Protein AF-A0A1D3L1F9-F1 (afdb_monomer_lite)

pLDDT: mean 77.73, std 13.75, range [36.84, 90.56]

Structure (mmCIF, N/CA/C/O backbone):
data_AF-A0A1D3L1F9-F1
#
_entry.id   AF-A0A1D3L1F9-F1
#
loop_
_atom_site.group_PDB
_atom_site.id
_atom_site.type_symbol
_atom_site.label_atom_id
_atom_site.label_alt_id
_atom_site.label_comp_id
_atom_site.label_asym_id
_atom_site.label_entity_id
_atom_site.label_seq_id
_atom_site.pdbx_PDB_ins_code
_atom_site.Cartn_x
_atom_site.Cartn_y
_atom_site.Cartn_z
_atom_site.occupancy
_atom_site.B_iso_or_equiv
_atom_site.auth_seq_id
_atom_site.auth_comp_id
_atom_site.auth_asym_id
_atom_site.auth_atom_id
_atom_site.pdbx_PDB_model_num
ATOM 1 N N . MET A 1 1 ? 8.478 -7.735 -31.697 1.00 39.38 1 MET A N 1
ATOM 2 C CA . MET A 1 1 ? 7.953 -8.430 -30.497 1.00 39.38 1 MET A CA 1
ATOM 3 C C . MET A 1 1 ? 7.545 -7.383 -29.460 1.00 39.38 1 MET A C 1
ATOM 5 O O . MET A 1 1 ? 8.255 -7.177 -28.490 1.00 39.38 1 MET A O 1
ATOM 9 N N . GLU A 1 2 ? 6.433 -6.680 -29.687 1.00 43.22 2 GLU A N 1
ATOM 10 C CA . GLU A 1 2 ? 6.048 -5.478 -28.914 1.00 43.22 2 GLU A CA 1
ATOM 11 C C . GLU A 1 2 ? 4.782 -5.688 -28.050 1.00 43.22 2 GLU A C 1
ATOM 13 O O . GLU A 1 2 ? 4.374 -4.810 -27.300 1.00 43.22 2 GLU A O 1
ATOM 18 N N . ASN A 1 3 ? 4.158 -6.872 -28.113 1.00 42.38 3 ASN A N 1
ATOM 19 C CA . ASN A 1 3 ? 2.798 -7.066 -27.593 1.00 42.38 3 ASN A CA 1
ATOM 20 C C . ASN A 1 3 ? 2.713 -7.555 -26.134 1.00 42.38 3 ASN A C 1
ATOM 22 O O . ASN A 1 3 ? 1.693 -7.361 -25.483 1.00 42.38 3 ASN A O 1
ATOM 26 N N . ILE A 1 4 ? 3.783 -8.141 -25.586 1.00 48.81 4 ILE A N 1
ATOM 27 C CA . ILE A 1 4 ? 3.717 -8.830 -24.283 1.00 48.81 4 ILE A CA 1
ATOM 28 C C . ILE A 1 4 ? 3.585 -7.833 -23.116 1.00 48.81 4 ILE A C 1
ATOM 30 O O . ILE A 1 4 ? 2.861 -8.097 -22.165 1.00 48.81 4 ILE A O 1
ATOM 34 N N . ASN A 1 5 ? 4.206 -6.649 -23.192 1.00 54.84 5 ASN A N 1
ATOM 35 C CA . ASN A 1 5 ? 4.102 -5.652 -22.112 1.00 54.84 5 ASN A CA 1
ATOM 36 C C . ASN A 1 5 ? 2.737 -4.949 -22.058 1.00 54.84 5 ASN A C 1
ATOM 38 O O . ASN A 1 5 ? 2.328 -4.480 -20.997 1.00 54.84 5 ASN A O 1
ATOM 42 N N . LYS A 1 6 ? 2.034 -4.854 -23.191 1.00 53.44 6 LYS A N 1
ATOM 43 C CA . LYS A 1 6 ? 0.785 -4.088 -23.286 1.00 53.44 6 LYS A CA 1
ATOM 44 C C . LYS A 1 6 ? -0.398 -4.856 -22.697 1.00 53.44 6 LYS A C 1
ATOM 46 O O . LYS A 1 6 ? -1.237 -4.260 -22.032 1.00 53.44 6 LYS A O 1
ATOM 51 N N . GLU A 1 7 ? -0.429 -6.175 -22.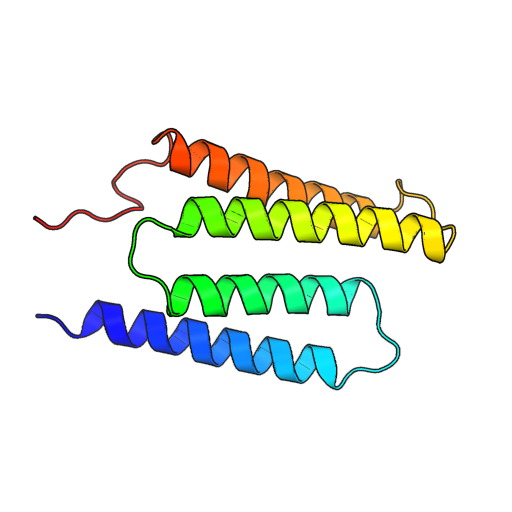879 1.00 58.06 7 GLU A N 1
ATOM 52 C CA . GLU A 1 7 ? -1.468 -7.041 -22.306 1.00 58.06 7 GLU A CA 1
ATOM 53 C C . GLU A 1 7 ? -1.404 -7.093 -20.774 1.00 58.06 7 GLU A C 1
ATOM 55 O O . GLU A 1 7 ? -2.438 -7.003 -20.115 1.00 58.06 7 GLU A O 1
ATOM 60 N N . TRP A 1 8 ? -0.199 -7.145 -20.195 1.00 60.47 8 TRP A N 1
ATOM 61 C CA . TRP A 1 8 ? -0.022 -7.109 -18.739 1.00 60.47 8 TRP A CA 1
ATOM 62 C C . TRP A 1 8 ? -0.445 -5.765 -18.131 1.00 60.47 8 TRP A C 1
ATOM 64 O O . TRP A 1 8 ? -1.135 -5.744 -17.114 1.00 60.47 8 TRP A O 1
ATOM 74 N N . SER A 1 9 ? -0.105 -4.650 -18.784 1.00 69.56 9 SER A N 1
ATOM 75 C CA . SER A 1 9 ? -0.548 -3.304 -18.387 1.00 69.56 9 SER A CA 1
ATOM 76 C C . SER A 1 9 ? -2.078 -3.175 -18.424 1.00 69.56 9 SER A C 1
ATOM 78 O O . SER A 1 9 ? -2.678 -2.721 -17.449 1.00 69.56 9 SER A O 1
ATOM 80 N N . LEU A 1 10 ? -2.734 -3.665 -19.483 1.00 76.12 10 LEU A N 1
ATOM 81 C CA . LEU A 1 10 ? -4.198 -3.667 -19.590 1.00 76.12 10 LEU A CA 1
ATOM 82 C C . LEU A 1 10 ? -4.861 -4.545 -18.521 1.00 76.12 10 LEU A C 1
ATOM 84 O O . LEU A 1 10 ? -5.856 -4.133 -17.925 1.00 76.12 10 LEU A O 1
ATOM 88 N N . GLY A 1 11 ? -4.293 -5.720 -18.233 1.00 79.19 11 GLY A N 1
ATOM 89 C CA . GLY A 1 11 ? -4.774 -6.606 -17.172 1.00 79.19 11 GLY A CA 1
ATOM 90 C C . GLY A 1 11 ? -4.771 -5.932 -15.797 1.00 79.19 11 GLY A C 1
ATOM 91 O O . GLY A 1 11 ? -5.773 -5.989 -15.084 1.00 79.19 11 GLY A O 1
ATOM 92 N N . LEU A 1 12 ? -3.691 -5.222 -15.451 1.00 79.88 12 LEU A N 1
ATOM 93 C CA . LEU A 1 12 ? -3.587 -4.480 -14.187 1.00 79.88 12 LEU A CA 1
ATOM 94 C C . LEU A 1 12 ? -4.631 -3.362 -14.080 1.00 79.88 12 LEU A C 1
ATOM 96 O O . LEU A 1 12 ? -5.242 -3.195 -13.024 1.00 79.88 12 LEU A O 1
ATOM 100 N N . VAL A 1 13 ? -4.891 -2.636 -15.173 1.00 82.75 13 VAL A N 1
ATOM 101 C CA . VAL A 1 13 ? -5.918 -1.582 -15.196 1.00 82.75 13 VAL A CA 1
ATOM 102 C C . VAL A 1 13 ? -7.319 -2.164 -15.006 1.00 82.75 13 VAL A C 1
ATOM 104 O O . VAL A 1 13 ? -8.095 -1.633 -14.213 1.00 82.75 13 VAL A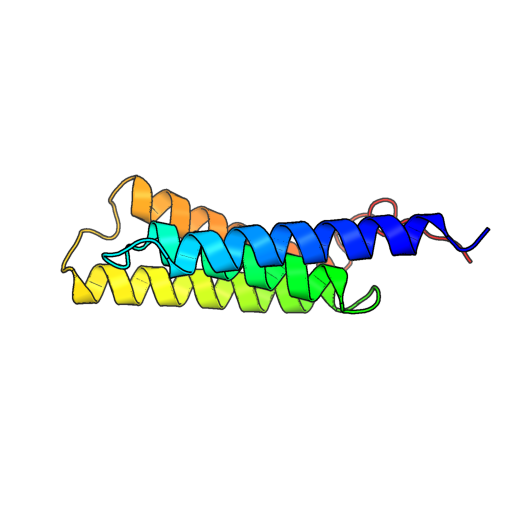 O 1
ATOM 107 N N . ILE A 1 14 ? -7.645 -3.268 -15.686 1.00 85.75 14 ILE A N 1
ATOM 108 C CA . ILE A 1 14 ? -8.959 -3.924 -15.571 1.00 85.75 14 ILE A CA 1
ATOM 109 C C . ILE A 1 14 ? -9.184 -4.428 -14.142 1.00 85.75 14 ILE A C 1
ATOM 111 O O . ILE A 1 14 ? -10.240 -4.181 -13.558 1.00 85.75 14 ILE A O 1
ATOM 115 N N . ILE A 1 15 ? -8.181 -5.089 -13.557 1.00 86.06 15 ILE A N 1
ATOM 116 C CA . ILE A 1 15 ? -8.241 -5.571 -12.172 1.00 86.06 15 ILE A CA 1
ATOM 117 C C . ILE A 1 15 ? -8.407 -4.394 -11.206 1.00 86.06 15 ILE A C 1
ATOM 119 O O . ILE A 1 15 ? -9.278 -4.429 -10.338 1.00 86.06 15 ILE A O 1
ATOM 123 N N . GLY A 1 16 ? -7.622 -3.328 -11.380 1.00 83.44 16 GLY A N 1
ATOM 124 C CA . GLY A 1 16 ? -7.719 -2.131 -10.551 1.00 83.44 16 GLY A CA 1
ATOM 125 C C . GLY A 1 16 ? -9.105 -1.485 -10.619 1.00 83.44 16 GLY A C 1
ATOM 126 O O . GLY A 1 16 ? -9.682 -1.169 -9.581 1.00 83.44 16 GLY A O 1
ATOM 127 N N . LEU A 1 17 ? -9.697 -1.366 -11.811 1.00 86.69 17 LEU A N 1
ATOM 128 C CA . LEU A 1 17 ? -11.056 -0.843 -11.978 1.00 86.69 17 LEU A CA 1
ATOM 129 C C . LEU A 1 17 ? -12.104 -1.721 -11.287 1.00 86.69 17 LEU A C 1
ATOM 131 O O . LEU A 1 17 ? -12.969 -1.191 -10.592 1.00 86.69 17 LEU A O 1
ATOM 135 N N . LEU A 1 18 ? -12.017 -3.048 -11.420 1.00 87.50 18 LEU A N 1
ATOM 136 C CA . LEU A 1 18 ? -12.931 -3.976 -10.745 1.00 87.50 18 LEU A CA 1
ATOM 137 C C . LEU A 1 18 ? -12.874 -3.823 -9.220 1.00 87.50 18 LEU A C 1
ATOM 139 O O . LEU A 1 18 ? -13.918 -3.725 -8.569 1.00 87.50 18 LEU A O 1
ATOM 143 N N . ILE A 1 19 ? -11.665 -3.739 -8.653 1.00 85.12 19 ILE A N 1
ATOM 144 C CA . ILE A 1 19 ? -11.471 -3.516 -7.214 1.00 85.12 19 ILE A CA 1
ATOM 145 C C . ILE A 1 19 ? -12.072 -2.164 -6.811 1.00 85.12 19 ILE A C 1
ATOM 147 O O . ILE A 1 19 ? -12.814 -2.099 -5.831 1.00 85.12 19 ILE A O 1
ATOM 151 N N . LEU A 1 20 ? -11.831 -1.107 -7.590 1.00 86.50 20 LEU A N 1
ATOM 152 C CA . LEU A 1 20 ? -12.342 0.237 -7.314 1.00 86.50 20 LEU A CA 1
ATOM 153 C C . LEU A 1 20 ? -13.876 0.275 -7.287 1.00 86.50 20 LEU A C 1
ATOM 155 O O . LEU A 1 20 ? -14.465 0.787 -6.335 1.00 86.50 20 LEU A O 1
ATOM 159 N N . PHE A 1 21 ? -14.524 -0.324 -8.290 1.00 85.56 21 PHE A N 1
ATOM 160 C CA . PHE A 1 21 ? -15.982 -0.437 -8.341 1.00 85.56 21 PHE A CA 1
ATOM 161 C C . PHE A 1 21 ? -16.529 -1.224 -7.149 1.00 85.56 21 PHE A C 1
ATOM 163 O O . PHE A 1 21 ? -17.475 -0.774 -6.504 1.00 85.56 21 PHE A O 1
ATOM 170 N N . SER A 1 22 ? -15.912 -2.358 -6.804 1.00 82.06 22 SER A N 1
ATOM 171 C CA . SER A 1 22 ? -16.350 -3.165 -5.661 1.00 82.06 22 SER A CA 1
ATOM 172 C C . SER A 1 22 ? -16.243 -2.403 -4.333 1.00 82.06 22 SER A C 1
ATOM 174 O O . SER A 1 22 ? -17.179 -2.417 -3.533 1.00 82.06 22 SER A O 1
ATOM 176 N N . ALA A 1 23 ? -15.154 -1.655 -4.129 1.00 81.62 23 ALA A N 1
ATOM 177 C CA . ALA A 1 23 ? -14.920 -0.887 -2.912 1.00 81.62 23 ALA A CA 1
ATOM 178 C C . ALA A 1 23 ? -15.886 0.304 -2.762 1.00 81.62 23 ALA A C 1
ATOM 180 O O . ALA A 1 23 ? -16.221 0.680 -1.639 1.00 81.62 23 ALA A O 1
ATOM 181 N N . LEU A 1 24 ? -16.351 0.885 -3.876 1.00 80.06 24 LEU A N 1
ATOM 182 C CA . LEU A 1 24 ? -17.310 1.999 -3.899 1.00 80.06 24 LEU A CA 1
ATOM 183 C C . LEU A 1 24 ? -18.756 1.571 -3.616 1.00 80.06 24 LEU A C 1
ATOM 185 O O . LEU A 1 24 ? -19.530 2.353 -3.062 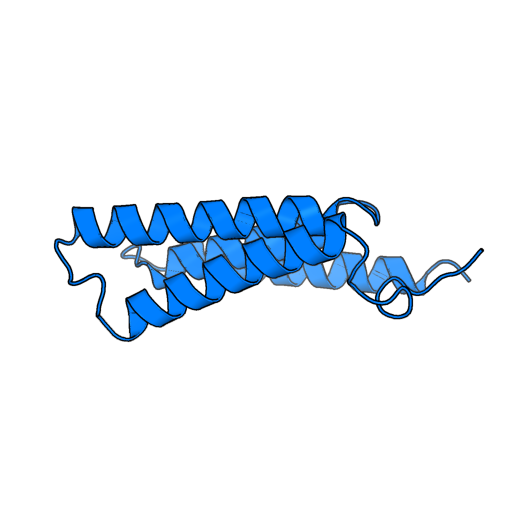1.00 80.06 24 LEU A O 1
ATOM 189 N N . ILE A 1 25 ? -19.132 0.349 -4.002 1.00 82.50 25 ILE A N 1
ATOM 190 C CA . ILE A 1 25 ? -20.500 -0.162 -3.829 1.00 82.50 25 ILE A CA 1
ATOM 191 C C . ILE A 1 25 ? -20.767 -0.542 -2.364 1.00 82.50 25 ILE A C 1
ATOM 193 O O . ILE A 1 25 ? -21.891 -0.392 -1.878 1.00 82.50 25 ILE A O 1
ATOM 197 N N . ILE A 1 26 ? -19.745 -1.001 -1.635 1.00 77.06 26 ILE A N 1
ATOM 198 C CA . ILE A 1 26 ? -19.893 -1.456 -0.248 1.00 77.06 26 ILE A CA 1
ATOM 199 C C . ILE A 1 26 ? -20.098 -0.257 0.689 1.00 77.06 26 ILE A C 1
ATOM 201 O O . ILE A 1 26 ? -19.194 0.552 0.915 1.00 77.06 26 ILE A O 1
ATOM 205 N N . LYS A 1 27 ? -21.288 -0.186 1.295 1.00 77.56 27 LYS A N 1
ATOM 206 C CA . LYS A 1 27 ? -21.626 0.732 2.393 1.00 77.56 27 LYS A CA 1
ATOM 207 C C . LYS A 1 27 ? -21.901 -0.068 3.677 1.00 77.56 27 LYS A C 1
ATOM 209 O O . LYS A 1 27 ? -22.549 -1.108 3.586 1.00 77.56 27 LYS A O 1
ATOM 214 N N . PRO A 1 28 ? -21.485 0.409 4.867 1.00 79.00 28 PRO A N 1
ATOM 215 C CA . PRO A 1 28 ? -20.805 1.681 5.136 1.00 79.00 28 PRO A CA 1
ATOM 216 C C . PRO A 1 28 ? -19.332 1.691 4.698 1.00 79.00 28 PRO A C 1
ATOM 218 O O . PRO A 1 28 ? -18.698 0.643 4.597 1.00 79.00 28 PRO A O 1
ATOM 221 N N . LEU A 1 29 ? -18.784 2.890 4.462 1.00 80.06 29 LEU A N 1
ATOM 222 C CA . LEU A 1 29 ? -17.359 3.064 4.172 1.00 80.06 29 LEU A CA 1
ATOM 223 C C . LEU A 1 29 ? -16.551 2.609 5.394 1.00 80.06 29 LEU A C 1
ATOM 225 O O . LEU A 1 29 ? -16.748 3.129 6.492 1.00 80.06 29 LEU A O 1
ATOM 229 N N . THR A 1 30 ? -15.659 1.643 5.204 1.00 86.25 30 THR A N 1
ATOM 230 C CA . THR A 1 30 ? -14.739 1.157 6.239 1.00 86.25 30 THR A CA 1
ATOM 231 C C . THR A 1 30 ? -13.297 1.446 5.843 1.00 86.25 30 THR A C 1
ATOM 233 O O . THR A 1 30 ? -13.000 1.669 4.669 1.00 86.25 30 THR A O 1
ATOM 236 N N . LEU A 1 31 ? -12.379 1.384 6.810 1.00 82.50 31 LEU A N 1
ATOM 237 C CA . LEU A 1 31 ? -10.948 1.486 6.531 1.00 82.50 31 LEU A CA 1
ATOM 238 C C . LEU A 1 31 ? -10.469 0.419 5.526 1.00 82.50 31 LEU A C 1
ATOM 240 O O . LEU A 1 31 ? -9.627 0.706 4.683 1.00 82.50 31 LEU A O 1
ATOM 244 N N . MET A 1 32 ? -11.061 -0.779 5.555 1.00 85.31 32 MET A N 1
ATOM 245 C CA . MET A 1 32 ? -10.777 -1.830 4.576 1.00 85.31 32 MET A CA 1
ATOM 246 C C . MET A 1 32 ? -11.124 -1.379 3.148 1.00 85.31 32 MET A C 1
ATOM 248 O O . MET A 1 32 ? -10.345 -1.598 2.225 1.00 85.31 32 MET A O 1
ATOM 252 N N . ASN A 1 33 ? -12.253 -0.690 2.961 1.00 84.44 33 ASN A N 1
ATOM 253 C CA . ASN A 1 33 ? -12.641 -0.174 1.645 1.00 84.44 33 ASN A CA 1
ATOM 254 C C . ASN A 1 33 ? -11.669 0.915 1.173 1.00 84.44 33 ASN A C 1
ATOM 256 O O . ASN A 1 33 ? -11.281 0.915 0.009 1.00 84.44 33 ASN A O 1
ATOM 260 N N . ILE A 1 34 ? -11.238 1.806 2.074 1.00 83.75 34 ILE A N 1
ATOM 261 C CA . ILE A 1 34 ? -10.237 2.843 1.768 1.00 83.75 34 ILE A CA 1
ATOM 262 C C . ILE A 1 34 ? -8.913 2.194 1.347 1.00 83.75 34 ILE A C 1
ATOM 264 O O . ILE A 1 34 ? -8.315 2.591 0.349 1.00 83.75 34 ILE A O 1
ATOM 268 N N . PHE A 1 35 ? -8.495 1.144 2.056 1.00 86.94 35 PHE A N 1
ATOM 269 C CA . PHE A 1 35 ? -7.307 0.374 1.712 1.00 86.94 35 PHE A CA 1
ATOM 270 C C . PHE A 1 35 ? -7.396 -0.221 0.299 1.00 86.94 35 PHE A C 1
ATOM 272 O O . PHE A 1 35 ? -6.485 -0.035 -0.509 1.00 86.94 35 PHE A O 1
ATOM 279 N N . PHE A 1 36 ? -8.519 -0.863 -0.040 1.00 86.19 36 PHE A N 1
ATOM 280 C CA . PHE A 1 36 ? -8.737 -1.407 -1.382 1.00 86.19 36 PHE A CA 1
ATOM 281 C C . PHE A 1 36 ? -8.796 -0.330 -2.469 1.00 86.19 36 PHE A C 1
ATOM 283 O O . PHE A 1 36 ? -8.289 -0.560 -3.565 1.00 86.19 36 PHE A O 1
ATOM 290 N N . MET A 1 37 ? -9.342 0.854 -2.179 1.00 85.81 37 MET A N 1
ATOM 291 C CA . MET A 1 37 ? -9.318 1.980 -3.119 1.00 85.81 37 MET A CA 1
ATOM 292 C C . MET A 1 37 ? -7.888 2.453 -3.399 1.00 85.81 37 MET A C 1
ATOM 294 O O . MET A 1 37 ? -7.530 2.639 -4.559 1.00 85.81 37 MET A O 1
ATOM 298 N N . CYS A 1 38 ? -7.044 2.592 -2.373 1.00 85.12 38 CYS A N 1
ATOM 299 C CA . CYS A 1 38 ? -5.635 2.950 -2.560 1.00 85.12 38 CYS A CA 1
ATOM 300 C C . CYS A 1 38 ? -4.878 1.904 -3.394 1.00 85.12 38 CYS A C 1
ATOM 302 O O . CYS A 1 38 ? -4.125 2.269 -4.296 1.00 85.12 38 CYS A O 1
ATOM 304 N N . PHE A 1 39 ? -5.123 0.612 -3.153 1.00 85.12 39 PHE A N 1
ATOM 305 C CA . PHE A 1 39 ? -4.556 -0.472 -3.962 1.00 85.12 39 PHE A CA 1
ATOM 306 C C . PHE A 1 39 ? -5.049 -0.449 -5.411 1.00 85.12 39 PHE A C 1
ATOM 308 O O . PHE A 1 39 ? -4.261 -0.620 -6.338 1.00 85.12 39 PHE A O 1
ATOM 315 N N . ALA A 1 40 ? -6.339 -0.205 -5.626 1.00 84.94 40 ALA A N 1
ATOM 316 C CA . ALA A 1 40 ? -6.903 -0.076 -6.961 1.00 84.94 40 ALA A CA 1
ATOM 317 C C . ALA A 1 40 ? -6.266 1.085 -7.738 1.00 84.94 40 ALA A C 1
ATOM 319 O O . ALA A 1 40 ? -5.859 0.911 -8.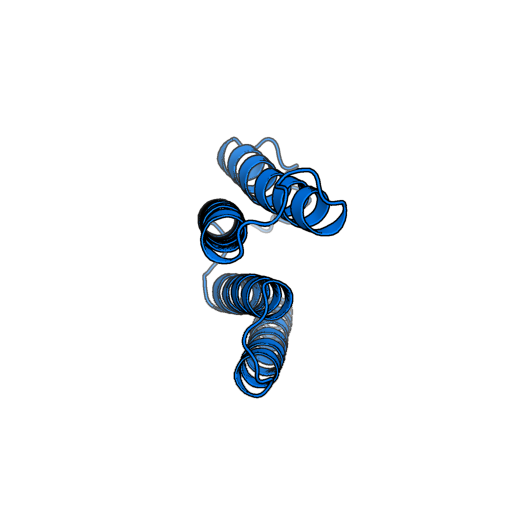885 1.00 84.94 40 ALA A O 1
ATOM 320 N N . ILE A 1 41 ? -6.119 2.248 -7.097 1.00 85.38 41 ILE A N 1
ATOM 321 C CA . ILE A 1 41 ? -5.462 3.422 -7.687 1.00 85.38 41 ILE A CA 1
ATOM 322 C C . ILE A 1 41 ? -3.999 3.113 -8.013 1.00 85.38 41 ILE A C 1
ATOM 324 O O . ILE A 1 41 ? -3.536 3.497 -9.086 1.00 85.38 41 ILE A O 1
ATOM 328 N N . TYR A 1 42 ? -3.289 2.388 -7.143 1.00 84.19 42 TYR A N 1
ATOM 329 C CA . TYR A 1 42 ? -1.925 1.934 -7.414 1.00 84.19 42 TYR A CA 1
ATOM 330 C C . TYR A 1 42 ? -1.862 1.084 -8.689 1.00 84.19 42 TYR A C 1
ATOM 332 O O . TYR A 1 42 ? -1.113 1.418 -9.603 1.00 84.19 42 TYR A O 1
ATOM 340 N N . PHE A 1 43 ? -2.701 0.049 -8.801 1.00 81.38 43 PHE A N 1
ATOM 341 C CA . PHE A 1 43 ? -2.725 -0.833 -9.972 1.00 81.38 43 PHE A CA 1
ATOM 342 C C . PHE A 1 43 ? -3.110 -0.117 -11.267 1.00 81.38 43 PHE A C 1
ATOM 344 O O . PHE A 1 43 ? -2.484 -0.348 -12.300 1.00 81.38 43 PHE A O 1
ATOM 351 N N . ILE A 1 44 ? -4.095 0.783 -11.215 1.00 82.50 44 ILE A N 1
ATOM 352 C CA . ILE A 1 44 ? -4.483 1.603 -12.368 1.00 82.50 44 ILE A CA 1
ATOM 353 C C . ILE A 1 44 ? -3.317 2.508 -12.780 1.00 82.50 44 ILE A C 1
ATOM 355 O O . ILE A 1 44 ? -2.987 2.591 -13.959 1.00 82.50 44 ILE A O 1
ATOM 359 N N . SER A 1 45 ? -2.663 3.157 -11.817 1.00 81.12 45 SER A N 1
ATOM 360 C CA . SER A 1 45 ? -1.564 4.088 -12.089 1.00 81.12 45 SER A CA 1
ATOM 361 C C . SER A 1 45 ? -0.341 3.369 -12.658 1.00 81.12 45 SER A C 1
ATOM 363 O O . SER A 1 45 ? 0.209 3.816 -13.658 1.00 81.12 45 SER A O 1
ATOM 365 N N . VAL A 1 46 ? 0.042 2.222 -12.093 1.00 79.62 46 VAL A N 1
ATOM 366 C CA . VAL A 1 46 ? 1.129 1.377 -12.622 1.00 79.62 46 VAL A CA 1
ATOM 367 C C . VAL A 1 46 ? 0.777 0.818 -14.003 1.00 79.62 46 VAL A C 1
ATOM 369 O O . VAL A 1 46 ? 1.634 0.738 -14.874 1.00 79.62 46 VAL A O 1
ATOM 372 N N . GLY A 1 47 ? -0.489 0.467 -14.236 1.00 73.81 47 GLY A N 1
ATOM 373 C CA . GLY A 1 47 ? -0.944 -0.010 -15.537 1.00 73.81 47 GLY A CA 1
ATOM 374 C C . GLY A 1 47 ? -0.965 1.075 -16.622 1.00 73.81 47 GLY A C 1
ATOM 375 O O . GLY A 1 47 ? -0.723 0.761 -17.784 1.00 73.81 47 GLY A O 1
ATOM 376 N N . ILE A 1 48 ? -1.233 2.340 -16.274 1.00 78.31 48 ILE A N 1
ATOM 377 C CA . ILE A 1 48 ? -1.328 3.459 -17.231 1.00 78.31 48 ILE A CA 1
ATOM 378 C C . ILE A 1 48 ? 0.026 4.135 -17.479 1.00 78.31 48 ILE A C 1
ATOM 380 O O . ILE A 1 48 ? 0.328 4.503 -18.619 1.00 78.31 48 ILE A O 1
ATOM 384 N N . LEU A 1 49 ? 0.827 4.363 -16.433 1.00 75.19 49 LEU A N 1
ATOM 385 C CA . LEU A 1 49 ? 2.084 5.094 -16.566 1.00 75.19 49 LEU A CA 1
ATOM 386 C C . LEU A 1 49 ? 3.187 4.216 -17.172 1.00 75.19 49 LEU A C 1
ATOM 388 O O . LEU A 1 49 ? 3.314 3.031 -16.884 1.00 75.19 49 LEU A O 1
ATOM 392 N N . LYS A 1 50 ? 4.017 4.822 -18.032 1.00 62.06 50 LYS A N 1
ATOM 393 C CA . LYS A 1 50 ? 5.213 4.167 -18.581 1.00 62.06 50 LYS A CA 1
ATOM 394 C C . LYS A 1 50 ? 6.238 3.905 -17.466 1.00 62.06 50 LYS A C 1
ATOM 396 O O . LYS A 1 50 ? 6.325 4.686 -16.515 1.00 62.06 50 LYS A O 1
ATOM 401 N N . LYS A 1 51 ? 7.034 2.836 -17.632 1.00 64.19 51 LYS A N 1
ATOM 402 C CA . LYS A 1 51 ? 8.128 2.432 -16.725 1.00 64.19 51 LYS A CA 1
ATOM 403 C C . LYS A 1 51 ? 8.955 3.644 -16.273 1.00 64.19 51 LYS A C 1
ATOM 405 O O . LYS A 1 51 ? 9.411 4.416 -17.114 1.00 64.19 51 LYS A O 1
ATOM 410 N N . GLY A 1 52 ? 9.161 3.771 -14.960 1.00 64.69 52 GLY A N 1
ATOM 411 C CA . GLY A 1 52 ? 9.989 4.817 -14.337 1.00 64.69 52 GLY A CA 1
ATOM 412 C C . GLY A 1 52 ? 9.270 5.700 -13.309 1.00 64.69 52 GLY A C 1
ATOM 413 O O . GLY A 1 52 ? 9.934 6.371 -12.528 1.00 64.69 52 GLY A O 1
ATOM 414 N N . HIS A 1 53 ? 7.934 5.679 -13.259 1.00 73.81 53 HIS A N 1
ATOM 415 C CA . HIS A 1 53 ? 7.158 6.415 -12.243 1.00 73.81 53 HIS A CA 1
ATOM 416 C C . HIS A 1 53 ? 6.572 5.524 -11.137 1.00 73.81 53 HIS A C 1
ATOM 418 O O . HIS A 1 53 ? 5.967 6.032 -10.194 1.00 73.81 53 HIS A O 1
ATOM 424 N N . GLU A 1 54 ? 6.752 4.206 -11.238 1.00 76.19 54 GLU A N 1
ATOM 425 C CA . GLU A 1 54 ? 6.183 3.203 -10.326 1.00 76.19 54 GLU A CA 1
ATOM 426 C C . GLU A 1 54 ? 6.620 3.437 -8.875 1.00 76.19 54 GLU A C 1
ATOM 428 O O . GLU A 1 54 ? 5.798 3.377 -7.960 1.00 76.19 54 GLU A O 1
ATOM 433 N N . ASP A 1 55 ? 7.883 3.812 -8.682 1.00 81.12 55 ASP A N 1
ATOM 434 C CA . ASP A 1 55 ? 8.462 4.100 -7.372 1.00 81.12 55 ASP A CA 1
ATOM 435 C C . ASP A 1 55 ? 7.819 5.323 -6.713 1.00 81.12 55 ASP A C 1
ATOM 437 O O . ASP A 1 55 ? 7.431 5.296 -5.545 1.00 81.12 55 ASP A O 1
ATOM 441 N N . THR A 1 56 ? 7.646 6.406 -7.476 1.00 81.62 56 THR A N 1
ATOM 442 C CA . THR A 1 56 ? 7.000 7.628 -6.983 1.00 81.62 56 THR A CA 1
ATOM 443 C C . THR A 1 56 ? 5.535 7.368 -6.637 1.00 81.62 56 THR A C 1
ATOM 445 O O . THR A 1 56 ? 5.049 7.831 -5.606 1.00 81.62 56 THR A O 1
ATOM 448 N N . ILE A 1 57 ? 4.837 6.582 -7.460 1.00 84.62 57 ILE A N 1
ATOM 449 C CA . ILE A 1 57 ? 3.443 6.191 -7.221 1.00 84.62 57 ILE A CA 1
ATOM 450 C C . ILE A 1 57 ? 3.340 5.332 -5.956 1.00 84.62 57 ILE A C 1
ATOM 452 O O . ILE A 1 57 ? 2.450 5.569 -5.140 1.00 84.62 57 ILE A O 1
ATOM 456 N N . ALA A 1 58 ? 4.258 4.382 -5.750 1.00 84.81 58 ALA A N 1
ATOM 457 C CA . ALA A 1 58 ? 4.305 3.566 -4.539 1.00 84.81 58 ALA A CA 1
ATOM 458 C C . ALA A 1 58 ? 4.446 4.434 -3.279 1.00 84.81 58 ALA A C 1
ATOM 460 O O . ALA A 1 58 ? 3.692 4.246 -2.324 1.00 84.81 58 ALA A O 1
ATOM 461 N N . ILE A 1 59 ? 5.325 5.443 -3.302 1.00 85.56 59 ILE A N 1
ATOM 462 C CA . ILE A 1 59 ? 5.480 6.388 -2.185 1.00 85.56 59 ILE A CA 1
ATOM 463 C C . ILE A 1 59 ? 4.183 7.168 -1.942 1.00 85.56 59 ILE A C 1
ATOM 465 O O . ILE A 1 59 ? 3.719 7.238 -0.806 1.00 85.56 59 ILE A O 1
ATOM 469 N N . ILE A 1 60 ? 3.573 7.730 -2.991 1.00 88.56 60 ILE A N 1
ATOM 470 C CA . ILE A 1 60 ? 2.338 8.524 -2.874 1.00 88.56 60 ILE A CA 1
ATOM 471 C C . ILE A 1 60 ? 1.200 7.680 -2.290 1.00 88.56 60 ILE A C 1
ATOM 473 O O . ILE A 1 60 ? 0.476 8.138 -1.402 1.00 88.56 60 ILE A O 1
ATOM 477 N N . VAL A 1 61 ? 1.048 6.439 -2.753 1.00 88.75 61 VAL A N 1
ATOM 478 C CA . VAL A 1 61 ? 0.028 5.511 -2.253 1.00 88.75 61 VAL A CA 1
ATOM 479 C C . VAL A 1 61 ? 0.313 5.123 -0.805 1.00 88.75 61 VAL A C 1
ATOM 481 O O . VAL A 1 61 ? -0.602 5.140 0.016 1.00 88.75 61 VAL A O 1
ATOM 484 N N . GLY A 1 62 ? 1.572 4.850 -0.460 1.00 89.00 62 GLY A N 1
ATOM 485 C CA . GLY A 1 62 ? 1.984 4.569 0.913 1.00 89.00 62 GLY A CA 1
ATOM 486 C C . GLY A 1 62 ? 1.682 5.728 1.868 1.00 89.00 62 GLY A C 1
ATOM 487 O O . GLY A 1 62 ? 1.067 5.521 2.912 1.00 89.00 62 GLY A O 1
ATOM 488 N N . ILE A 1 63 ? 2.007 6.967 1.485 1.00 90.50 63 ILE A N 1
ATOM 489 C CA . ILE A 1 63 ? 1.684 8.169 2.276 1.00 90.50 63 ILE A CA 1
ATOM 490 C C . ILE A 1 63 ? 0.166 8.341 2.419 1.00 90.50 63 ILE A C 1
ATOM 492 O O . ILE A 1 63 ? -0.328 8.655 3.506 1.00 90.50 63 ILE A O 1
ATOM 496 N N . SER A 1 64 ? -0.585 8.101 1.343 1.00 90.44 64 SER A N 1
ATOM 497 C CA . SER A 1 64 ? -2.051 8.205 1.329 1.00 90.44 64 SER A CA 1
ATOM 498 C C . SER A 1 64 ? -2.713 7.166 2.245 1.00 90.44 64 SER A C 1
ATOM 500 O O . SER A 1 64 ? -3.659 7.481 2.968 1.00 90.44 64 SER A O 1
ATOM 502 N N . LEU A 1 65 ? -2.192 5.935 2.278 1.00 89.12 65 LEU A N 1
ATOM 503 C CA . LEU A 1 65 ? -2.632 4.884 3.200 1.00 89.12 65 LEU A CA 1
ATOM 504 C C . LEU A 1 65 ? -2.305 5.220 4.656 1.00 89.12 65 LEU A C 1
ATOM 506 O O . LEU A 1 65 ? -3.154 5.051 5.536 1.00 89.12 65 LEU A O 1
ATOM 510 N N . LEU A 1 66 ? -1.097 5.722 4.914 1.00 90.25 66 LEU A N 1
ATOM 511 C CA . LEU A 1 66 ? -0.653 6.093 6.255 1.00 90.25 66 LEU A CA 1
ATOM 512 C C . LEU A 1 66 ? -1.530 7.213 6.831 1.00 90.25 66 LEU A C 1
ATOM 514 O O . LEU A 1 66 ? -2.078 7.080 7.925 1.00 90.25 66 LEU A O 1
ATOM 518 N N . THR A 1 67 ? -1.736 8.280 6.058 1.00 89.75 67 THR A N 1
ATOM 519 C CA . THR A 1 67 ? -2.612 9.399 6.439 1.00 89.75 67 THR A CA 1
ATOM 520 C C . THR A 1 67 ? -4.056 8.952 6.637 1.00 89.75 67 THR A C 1
ATOM 522 O O . THR A 1 67 ? -4.648 9.274 7.665 1.00 89.75 67 THR A O 1
ATOM 525 N N . SER A 1 68 ? -4.606 8.146 5.726 1.00 88.00 68 SER A N 1
ATOM 526 C CA . SER A 1 68 ? -5.970 7.616 5.861 1.00 88.00 68 SER A CA 1
ATOM 527 C C . SER A 1 68 ? -6.151 6.780 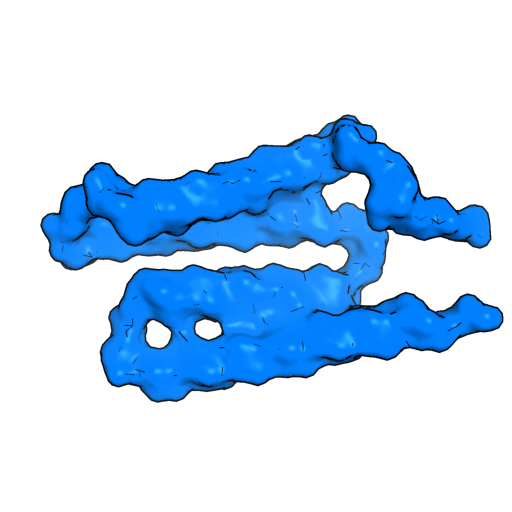7.128 1.00 88.00 68 SER A C 1
ATOM 529 O O . SER A 1 68 ? -7.171 6.896 7.805 1.00 88.00 68 SER A O 1
ATOM 531 N N . THR A 1 69 ? -5.148 5.973 7.484 1.00 87.06 69 THR A N 1
ATOM 532 C CA . THR A 1 69 ? -5.180 5.141 8.693 1.00 87.06 69 THR A CA 1
ATOM 533 C C . THR A 1 69 ? -5.164 5.990 9.958 1.00 87.06 69 THR A C 1
ATOM 535 O O . THR A 1 69 ? -5.979 5.757 10.848 1.00 87.06 69 THR A O 1
ATOM 538 N N . ILE A 1 70 ? -4.311 7.016 10.017 1.00 87.62 70 ILE A N 1
ATOM 539 C CA . ILE A 1 70 ? -4.249 7.953 11.149 1.00 87.62 70 ILE A CA 1
ATOM 540 C C . ILE A 1 70 ? -5.556 8.747 11.283 1.00 87.62 70 ILE A C 1
ATOM 542 O O . ILE A 1 70 ? -6.101 8.878 12.376 1.00 87.62 70 ILE A O 1
ATOM 546 N N . ILE A 1 71 ? -6.097 9.254 10.174 1.00 88.19 71 ILE A N 1
ATOM 547 C CA . ILE A 1 71 ? -7.358 10.006 10.183 1.00 88.19 71 ILE A CA 1
ATOM 548 C C . ILE A 1 71 ? -8.504 9.112 10.664 1.00 88.19 71 ILE A C 1
ATOM 550 O O . ILE A 1 71 ? -9.316 9.524 11.491 1.00 88.19 71 ILE A O 1
ATOM 554 N N . TRP A 1 72 ? -8.569 7.870 10.186 1.00 87.75 72 TRP A N 1
ATOM 555 C CA . TRP A 1 72 ? -9.616 6.939 10.586 1.00 87.75 72 TRP A CA 1
ATOM 556 C C . TRP A 1 72 ? -9.540 6.563 12.065 1.00 87.75 72 TRP A C 1
ATOM 558 O O . TRP A 1 72 ? -10.576 6.528 12.733 1.00 87.75 72 TRP A O 1
ATOM 568 N N . THR A 1 73 ? -8.337 6.305 12.592 1.00 86.12 73 THR A N 1
ATOM 569 C CA . THR A 1 73 ? -8.160 6.002 14.018 1.00 86.12 73 THR A CA 1
ATOM 570 C C . THR A 1 73 ? -8.579 7.175 14.896 1.00 86.12 73 THR A C 1
ATOM 572 O O . THR A 1 73 ? -9.246 6.950 15.905 1.00 86.12 73 THR A O 1
ATOM 575 N N . MET A 1 74 ? -8.297 8.413 14.471 1.00 86.31 74 MET A N 1
ATOM 576 C CA . MET A 1 74 ? -8.763 9.629 15.143 1.00 86.31 74 MET A CA 1
ATOM 577 C C . MET A 1 74 ? -10.290 9.783 15.085 1.00 86.31 74 MET A C 1
ATOM 579 O O . MET A 1 74 ? -10.922 9.963 16.122 1.00 86.31 74 MET A O 1
ATOM 583 N N . ILE A 1 75 ? -10.906 9.668 13.902 1.00 87.62 75 ILE A N 1
ATOM 584 C CA . ILE A 1 75 ? -12.360 9.854 13.722 1.00 87.62 75 ILE A CA 1
ATOM 585 C C . ILE A 1 75 ? -13.161 8.816 14.508 1.00 87.62 75 ILE A C 1
ATOM 587 O O . ILE A 1 75 ? -14.179 9.133 15.121 1.00 87.62 75 ILE A O 1
ATOM 591 N N . LYS A 1 76 ? -12.735 7.553 14.456 1.00 84.56 76 LYS A N 1
ATOM 592 C CA . LYS A 1 76 ? -13.430 6.451 15.127 1.00 84.56 76 LYS A CA 1
ATOM 593 C C . LYS A 1 76 ? -12.974 6.251 16.573 1.00 84.56 76 LYS A C 1
ATOM 595 O O . LYS A 1 76 ? -13.490 5.349 17.227 1.00 84.56 76 LYS A O 1
ATOM 600 N N . ASN A 1 77 ? -12.043 7.079 17.055 1.00 82.94 77 ASN A N 1
ATOM 601 C CA . ASN A 1 77 ? -11.428 7.003 18.380 1.00 82.94 77 ASN A CA 1
ATOM 602 C C . ASN A 1 77 ? -10.983 5.573 18.746 1.00 82.94 77 ASN A C 1
ATOM 604 O O . ASN A 1 77 ? -11.207 5.082 19.852 1.00 82.94 77 ASN A O 1
ATOM 608 N N . VAL A 1 78 ? -10.413 4.867 17.765 1.00 80.88 78 VAL A N 1
ATOM 609 C CA . VAL A 1 78 ? -9.948 3.481 17.911 1.00 80.88 78 VAL A CA 1
ATOM 610 C C . VAL A 1 78 ? -8.457 3.481 18.179 1.00 80.88 78 VAL A C 1
ATOM 612 O O . VAL A 1 78 ? -7.712 4.259 17.584 1.00 80.88 78 VAL A O 1
ATOM 615 N N . SER A 1 79 ? -8.006 2.550 19.020 1.00 80.06 79 SER A N 1
ATOM 616 C CA . SER A 1 79 ? -6.581 2.392 19.301 1.00 80.06 79 SER A CA 1
ATOM 617 C C . SER A 1 79 ? -5.782 2.196 18.012 1.00 80.06 79 SER A C 1
ATOM 619 O O . SER A 1 79 ? -6.067 1.314 17.193 1.00 80.06 79 SER A O 1
ATOM 621 N N . ILE A 1 80 ? -4.737 3.004 17.861 1.00 73.88 80 ILE A N 1
ATOM 622 C CA . ILE A 1 80 ? -3.738 2.862 16.798 1.00 73.88 80 ILE A CA 1
ATOM 623 C C . ILE A 1 80 ? -3.023 1.506 16.913 1.00 73.88 80 ILE A C 1
ATOM 625 O O . ILE A 1 80 ? -2.661 0.917 15.901 1.00 73.88 80 ILE A O 1
ATOM 629 N N . ILE A 1 81 ? -2.915 0.960 18.129 1.00 80.69 81 ILE A N 1
ATOM 630 C CA . ILE A 1 81 ? -2.244 -0.312 18.446 1.00 80.69 81 ILE A CA 1
ATOM 631 C C . ILE A 1 81 ? -3.223 -1.498 18.336 1.00 80.69 81 ILE A C 1
ATOM 633 O O . ILE A 1 81 ? -3.091 -2.512 19.015 1.00 80.69 81 ILE A O 1
ATOM 637 N N . SER A 1 82 ? -4.261 -1.384 17.508 1.00 83.56 82 SER A N 1
ATOM 638 C CA . SER A 1 82 ? -5.070 -2.552 17.164 1.00 83.56 82 SER A CA 1
ATOM 639 C C . SER A 1 82 ? -4.379 -3.338 16.051 1.00 83.56 82 SER A C 1
ATOM 641 O O . SER A 1 82 ? -3.800 -2.753 15.137 1.00 83.56 82 SER A O 1
ATOM 643 N N . TYR A 1 83 ? -4.458 -4.669 16.108 1.00 81.69 83 TYR A N 1
ATOM 644 C CA . TYR A 1 83 ? -3.906 -5.556 15.079 1.00 81.69 83 TYR A CA 1
ATOM 645 C C . TYR A 1 83 ? -4.214 -5.114 13.631 1.00 81.69 83 TYR A C 1
ATOM 647 O O . TYR A 1 83 ? -3.269 -5.004 12.847 1.00 81.69 83 TYR A O 1
ATOM 655 N N . PRO A 1 84 ? -5.470 -4.781 13.253 1.00 84.38 84 PRO A N 1
ATOM 656 C CA . PRO A 1 84 ? -5.750 -4.314 11.897 1.00 84.38 84 PRO A CA 1
ATOM 657 C C . PRO A 1 84 ? -5.030 -2.999 11.577 1.00 84.38 84 PRO A C 1
ATOM 659 O O . PRO A 1 84 ? -4.391 -2.900 10.537 1.00 84.38 84 PRO A O 1
ATOM 662 N N . ASN A 1 85 ? -5.054 -2.010 12.474 1.00 84.50 85 ASN A N 1
ATOM 663 C CA . ASN A 1 85 ? -4.398 -0.718 12.242 1.00 84.50 85 ASN A CA 1
ATOM 664 C C . ASN A 1 85 ? -2.878 -0.860 12.099 1.00 84.50 85 ASN A C 1
ATOM 666 O O . ASN A 1 85 ? -2.282 -0.212 11.243 1.00 84.50 85 ASN A O 1
ATOM 670 N N . ILE A 1 86 ? -2.263 -1.756 12.875 1.00 88.44 86 ILE A N 1
ATOM 671 C CA . ILE A 1 86 ? -0.840 -2.084 12.755 1.00 88.44 86 ILE A CA 1
ATOM 672 C C . ILE A 1 86 ? -0.537 -2.688 11.380 1.00 88.44 86 ILE A C 1
ATOM 674 O O . ILE A 1 86 ? 0.437 -2.283 10.753 1.00 88.44 86 ILE A O 1
ATOM 678 N N . LEU A 1 87 ? -1.372 -3.601 10.869 1.00 88.38 87 LEU A N 1
ATOM 679 C CA . LEU A 1 87 ? -1.199 -4.149 9.518 1.00 88.38 87 LEU A CA 1
ATOM 680 C C . LEU A 1 87 ? -1.268 -3.057 8.440 1.00 88.38 87 LEU A C 1
ATOM 682 O O . LEU A 1 87 ? -0.436 -3.037 7.530 1.00 88.38 87 LEU A O 1
ATOM 686 N N . TYR A 1 88 ? -2.212 -2.121 8.550 1.00 87.69 88 TYR A N 1
ATOM 687 C CA .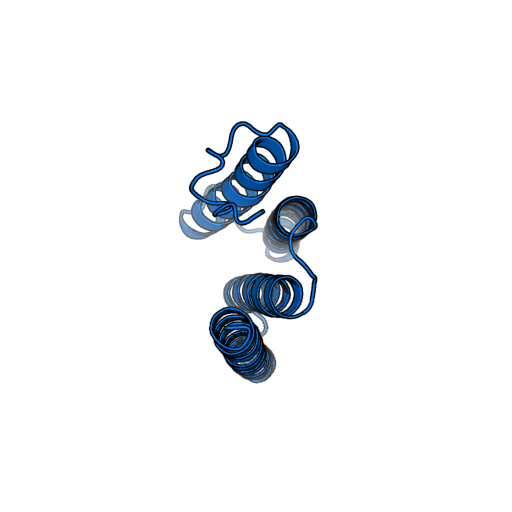 TYR A 1 88 ? -2.329 -1.002 7.607 1.00 87.69 88 TYR A CA 1
ATOM 688 C C . TYR A 1 88 ? -1.140 -0.035 7.692 1.00 87.69 88 TYR A C 1
ATOM 690 O O . TYR A 1 88 ? -0.637 0.430 6.670 1.00 87.69 88 TYR A O 1
ATOM 698 N N . LEU A 1 89 ? -0.616 0.206 8.894 1.00 88.44 89 LEU A N 1
ATOM 699 C CA . LEU A 1 89 ? 0.600 0.995 9.083 1.00 88.44 89 LEU A CA 1
ATOM 700 C C . LEU A 1 89 ? 1.825 0.295 8.488 1.00 88.44 89 LEU A C 1
ATOM 702 O O . LEU A 1 89 ? 2.558 0.913 7.719 1.00 88.44 89 LEU A O 1
ATOM 706 N N . ILE A 1 90 ? 2.024 -0.995 8.768 1.00 90.56 90 ILE A N 1
ATOM 707 C CA . ILE A 1 90 ? 3.146 -1.771 8.219 1.00 90.56 90 ILE A CA 1
ATOM 708 C C . ILE A 1 90 ? 3.093 -1.781 6.692 1.00 90.56 90 ILE A C 1
ATOM 710 O O . ILE A 1 90 ? 4.096 -1.497 6.044 1.00 90.56 90 ILE A O 1
ATOM 714 N N . THR A 1 91 ? 1.929 -2.059 6.104 1.00 87.56 91 THR A N 1
ATOM 715 C CA . THR A 1 91 ? 1.773 -2.048 4.642 1.00 87.56 91 THR A CA 1
ATOM 716 C C . THR A 1 91 ? 2.062 -0.670 4.055 1.00 87.56 91 THR A C 1
ATOM 718 O O . THR A 1 91 ? 2.823 -0.578 3.096 1.00 87.56 91 THR A O 1
ATOM 721 N N . SER A 1 92 ? 1.558 0.410 4.659 1.00 89.06 92 SER A N 1
ATOM 722 C CA . SER A 1 92 ? 1.864 1.774 4.206 1.00 89.06 92 SER A CA 1
ATOM 723 C C . SER A 1 92 ? 3.368 2.090 4.237 1.00 89.06 92 SER A C 1
ATOM 725 O O . SER A 1 92 ? 3.903 2.655 3.283 1.00 89.06 92 SER A O 1
ATOM 727 N N . LEU A 1 93 ? 4.077 1.641 5.279 1.00 89.75 93 LEU A N 1
ATOM 728 C CA . LEU A 1 93 ? 5.525 1.801 5.407 1.00 89.75 93 LEU A CA 1
ATOM 729 C C . LEU A 1 93 ? 6.285 0.968 4.375 1.00 89.75 93 LEU A C 1
ATOM 731 O O . LEU A 1 93 ? 7.264 1.455 3.820 1.00 89.75 93 LEU A O 1
ATOM 735 N N . LEU A 1 94 ? 5.827 -0.248 4.069 1.00 88.94 94 LEU A N 1
ATOM 736 C CA . LEU A 1 94 ? 6.422 -1.075 3.017 1.00 88.94 94 LEU A CA 1
ATOM 737 C C . LEU A 1 94 ? 6.320 -0.410 1.641 1.00 88.94 94 LEU A C 1
ATOM 739 O O . LEU A 1 94 ? 7.286 -0.456 0.888 1.00 88.94 94 LEU A O 1
ATOM 743 N N . PHE A 1 95 ? 5.204 0.254 1.326 1.00 87.00 95 PHE A N 1
ATOM 744 C CA . PHE A 1 95 ? 5.064 1.022 0.082 1.00 87.00 95 PHE A CA 1
ATOM 745 C C . PHE A 1 95 ? 6.029 2.210 0.018 1.00 87.00 95 PHE A C 1
ATOM 747 O O . PHE A 1 95 ? 6.675 2.427 -1.006 1.00 87.00 95 PHE A O 1
ATOM 754 N N . ILE A 1 96 ? 6.163 2.954 1.120 1.00 88.25 96 ILE A N 1
ATOM 755 C CA . ILE A 1 96 ? 7.081 4.096 1.206 1.00 88.25 96 ILE A CA 1
ATOM 756 C C . ILE A 1 96 ? 8.531 3.622 1.075 1.00 88.25 96 ILE A C 1
ATOM 758 O O . ILE A 1 96 ? 9.271 4.134 0.242 1.00 88.25 96 ILE A O 1
ATOM 762 N N . ILE A 1 97 ? 8.933 2.623 1.862 1.00 87.56 97 ILE A N 1
ATOM 763 C CA . ILE A 1 97 ? 10.295 2.080 1.847 1.00 87.56 97 ILE A CA 1
ATOM 764 C C . ILE A 1 97 ? 10.595 1.445 0.491 1.00 87.56 97 ILE A C 1
ATOM 766 O O . ILE A 1 97 ? 11.644 1.719 -0.080 1.00 87.56 97 ILE A O 1
ATOM 770 N N . GLY A 1 98 ? 9.673 0.650 -0.053 1.00 83.81 98 GLY A N 1
ATOM 771 C CA . GLY A 1 98 ? 9.813 0.027 -1.366 1.00 83.81 98 GLY A CA 1
ATOM 772 C C . GLY A 1 98 ? 10.006 1.060 -2.472 1.00 83.81 98 GLY A C 1
ATOM 773 O O . GLY A 1 98 ? 10.954 0.949 -3.241 1.00 83.81 98 GLY A O 1
ATOM 774 N N . GLY A 1 99 ? 9.182 2.111 -2.504 1.00 83.75 99 GLY A N 1
ATOM 775 C CA . GLY A 1 99 ? 9.337 3.178 -3.490 1.00 83.75 99 GLY A CA 1
ATOM 776 C C . GLY A 1 99 ? 10.600 4.025 -3.284 1.00 83.75 99 GLY A C 1
ATOM 777 O O . GLY A 1 99 ? 11.244 4.402 -4.257 1.00 83.75 99 GLY A O 1
ATOM 778 N N . ILE A 1 100 ? 11.033 4.277 -2.042 1.00 84.62 100 ILE A N 1
ATOM 779 C CA . ILE A 1 100 ? 12.313 4.958 -1.768 1.00 84.62 100 ILE A CA 1
ATOM 780 C C . ILE A 1 100 ? 13.497 4.099 -2.231 1.00 84.62 100 ILE A C 1
ATOM 782 O O . ILE A 1 100 ? 14.419 4.610 -2.863 1.00 84.62 100 ILE A O 1
ATOM 786 N N . LEU A 1 101 ? 13.478 2.796 -1.942 1.00 83.94 101 LEU A N 1
ATOM 787 C CA . LEU A 1 101 ? 14.504 1.854 -2.396 1.00 83.94 101 LEU A CA 1
ATOM 788 C C . LEU A 1 101 ? 14.528 1.740 -3.924 1.00 83.94 101 LEU A C 1
ATOM 790 O O . LEU A 1 101 ? 15.610 1.611 -4.499 1.00 83.94 101 LEU A O 1
ATOM 794 N N . GLY A 1 102 ? 13.364 1.825 -4.571 1.00 78.00 102 GLY A N 1
ATOM 795 C CA . GLY A 1 102 ? 13.240 1.906 -6.024 1.00 78.00 102 GLY A CA 1
ATOM 796 C C . GLY A 1 102 ? 13.874 3.167 -6.597 1.00 78.00 102 GLY A C 1
ATOM 797 O O . GLY A 1 102 ? 14.776 3.062 -7.426 1.00 78.00 102 GLY A O 1
ATOM 798 N N . LEU A 1 103 ? 13.527 4.340 -6.051 1.00 78.38 103 LEU A N 1
ATOM 799 C CA . LEU A 1 103 ? 14.122 5.624 -6.444 1.00 78.38 103 LEU A CA 1
ATOM 800 C C . LEU A 1 103 ? 15.642 5.662 -6.260 1.00 78.38 103 LEU A C 1
ATOM 802 O O . LEU A 1 103 ? 16.354 6.240 -7.077 1.00 78.38 103 LEU A O 1
ATOM 806 N N . LEU A 1 104 ? 16.146 5.063 -5.182 1.00 79.50 104 LEU A N 1
ATOM 807 C CA . LEU A 1 104 ? 17.577 4.988 -4.889 1.00 79.50 104 LEU A CA 1
ATOM 808 C C . LEU A 1 104 ? 18.312 3.934 -5.735 1.00 79.50 104 LEU A C 1
ATOM 810 O O . LEU A 1 104 ? 19.529 3.806 -5.621 1.00 79.50 104 LEU A O 1
ATOM 814 N N . GLY A 1 105 ? 17.601 3.169 -6.570 1.00 69.69 105 GLY A N 1
ATOM 815 C CA . GLY A 1 105 ? 18.192 2.139 -7.423 1.00 69.69 105 GLY A CA 1
ATOM 816 C C . GLY A 1 105 ? 18.687 0.905 -6.663 1.00 69.69 105 GLY A C 1
ATOM 817 O O . GLY A 1 105 ? 19.440 0.109 -7.221 1.00 69.69 105 GLY A O 1
ATOM 818 N N . TYR A 1 106 ? 18.268 0.720 -5.405 1.00 69.12 106 TYR A N 1
ATOM 819 C CA . TYR A 1 106 ? 18.581 -0.479 -4.617 1.00 69.12 106 TYR A CA 1
ATOM 820 C C . TYR A 1 106 ? 17.730 -1.688 -5.020 1.00 69.12 106 TYR A C 1
ATOM 822 O O . TYR A 1 106 ? 18.047 -2.817 -4.642 1.00 69.12 106 TYR A O 1
ATOM 830 N N . ILE A 1 107 ? 16.666 -1.480 -5.803 1.00 63.12 107 ILE A N 1
ATOM 831 C CA . ILE A 1 107 ? 15.924 -2.577 -6.427 1.00 63.12 107 ILE A CA 1
ATOM 832 C C . ILE A 1 107 ? 16.775 -3.133 -7.582 1.00 63.12 107 ILE A C 1
ATOM 834 O O . ILE A 1 107 ? 17.100 -2.391 -8.513 1.00 63.12 107 ILE A O 1
ATOM 838 N N . PRO A 1 108 ? 17.153 -4.427 -7.559 1.00 49.94 108 PRO A N 1
ATOM 839 C CA . PRO A 1 108 ? 18.012 -5.009 -8.582 1.00 49.94 108 PRO A CA 1
ATOM 840 C C . PRO A 1 108 ? 17.401 -4.829 -9.977 1.00 49.94 108 PRO A C 1
ATOM 842 O O . PRO A 1 108 ? 16.230 -5.126 -10.196 1.00 49.94 108 PRO A O 1
ATOM 845 N N . GLN A 1 109 ? 18.210 -4.403 -10.954 1.00 49.75 109 GLN A N 1
ATOM 846 C CA . GLN A 1 109 ? 17.789 -4.122 -12.342 1.00 49.75 109 GLN A CA 1
ATOM 847 C C . GLN A 1 109 ? 17.082 -5.298 -13.052 1.00 49.75 109 GLN A C 1
ATOM 849 O O . GLN A 1 109 ? 16.416 -5.113 -14.071 1.00 49.75 109 GLN A O 1
ATOM 854 N N . TRP A 1 110 ? 17.179 -6.508 -12.499 1.00 46.16 110 TRP A N 1
ATOM 855 C CA . TRP A 1 110 ? 16.501 -7.720 -12.957 1.00 46.16 110 TRP A CA 1
ATOM 856 C C . TRP A 1 110 ? 14.982 -7.655 -12.708 1.00 46.16 110 TRP A C 1
ATOM 858 O O . TRP A 1 110 ? 14.225 -8.279 -13.446 1.00 46.16 110 TRP A O 1
ATOM 868 N N . PHE A 1 111 ? 14.531 -6.846 -11.739 1.00 50.81 111 PHE A N 1
ATOM 869 C CA . PHE A 1 111 ? 13.121 -6.485 -11.530 1.00 50.81 111 PHE A CA 1
ATOM 870 C C . PHE A 1 111 ? 12.618 -5.496 -12.587 1.00 50.81 111 PHE A C 1
ATOM 872 O O . PHE A 1 111 ? 11.483 -5.581 -13.044 1.00 50.81 111 PHE A O 1
ATOM 879 N N . TYR A 1 112 ? 13.497 -4.601 -13.040 1.00 49.88 112 TYR A N 1
ATOM 880 C CA . TYR A 1 112 ? 13.204 -3.658 -14.116 1.00 49.88 112 TYR A CA 1
ATOM 881 C C . TYR A 1 112 ? 13.211 -4.296 -15.506 1.00 49.88 112 TYR A C 1
ATOM 883 O O . TYR A 1 112 ? 12.712 -3.673 -16.449 1.00 49.88 112 TYR A O 1
ATOM 891 N N . LYS A 1 113 ? 13.749 -5.524 -15.618 1.00 41.25 113 LYS A N 1
ATOM 892 C CA . LYS A 1 113 ? 14.112 -6.236 -16.848 1.00 41.25 113 LYS A CA 1
ATOM 893 C C . LYS A 1 113 ? 14.415 -5.269 -17.989 1.00 41.25 113 LYS A C 1
ATOM 895 O O . LYS A 1 113 ? 13.539 -4.904 -18.779 1.00 41.25 113 LYS A O 1
ATOM 900 N N . GLN A 1 114 ? 15.690 -4.882 -18.015 1.00 52.44 114 GLN A N 1
ATOM 901 C CA . GLN A 1 114 ? 16.434 -4.507 -19.211 1.00 52.44 114 GLN A CA 1
ATOM 902 C C . GLN A 1 114 ? 15.834 -5.157 -20.458 1.00 52.44 114 GLN A C 1
ATOM 904 O O . GLN A 1 114 ? 15.727 -6.379 -20.544 1.00 52.44 114 GLN A O 1
ATOM 909 N N . ASN A 1 115 ? 15.510 -4.331 -21.438 1.00 36.84 115 ASN A N 1
ATOM 910 C CA . ASN A 1 115 ? 16.050 -4.560 -22.759 1.00 36.84 115 ASN A CA 1
ATOM 911 C C . ASN A 1 115 ? 16.413 -3.197 -23.338 1.00 36.84 115 ASN A C 1
ATOM 913 O O . ASN A 1 115 ? 15.637 -2.247 -23.247 1.00 36.84 115 ASN A O 1
ATOM 917 N N . ILE A 1 116 ? 17.651 -3.164 -23.816 1.00 40.75 116 ILE A N 1
ATOM 918 C CA . ILE A 1 116 ? 18.230 -2.213 -24.760 1.00 40.75 116 ILE A CA 1
ATOM 919 C C . ILE A 1 116 ? 17.221 -1.877 -25.862 1.00 40.75 116 ILE A C 1
ATOM 921 O O . ILE A 1 116 ? 16.515 -2.816 -26.303 1.00 40.75 116 ILE A O 1
#

Secondary structure (DSSP, 8-state):
--SHHHHHHHHHHHHHHHHHHHHHHSSS--HHHHHHHHHHHHHHHHHHS-TTSHHHHHHHHHHHHHHHHHHHHHHTT--TTSHHHHHHHHHHHHHHHHHHHHHTT-S-HHHHT---

Foldseek 3Di:
DPPPLLVQLVVLLVVLVVLCVVLVVDPPNDLVSVLSPLVSCLSNCSSPDDPDCNLVSLQVSLVSLQVSLVVRCVVVVNDCPDPVNVVSNVSSVCSNVVSVCVVVCVPPCVVVDDDD

Sequence (116 aa):
MENINKEWSLGLVIIGLLILFSALIIKPLTLMNIFFMCFAIYFISVGILKKGHEDTIAIIVGISLLTSTIIWTMIKNVSIISYPNILYLITSLLFIIGGILGLLGYIPQWFYKQNI

Organism: NCBI:txid118062

Radius of gyration: 16.04 Å; chains: 1; bounding box: 40×19×50 Å